Protein AF-A0A9P6PLU8-F1 (afdb_monomer)

Solvent-accessible surface area (backbone atoms only — not comparable to full-atom values): 5818 Å² total; per-residue (Å²): 139,84,78,87,79,75,75,90,60,56,87,52,69,63,66,66,53,52,52,52,51,51,52,53,52,53,34,44,77,74,61,76,38,77,78,7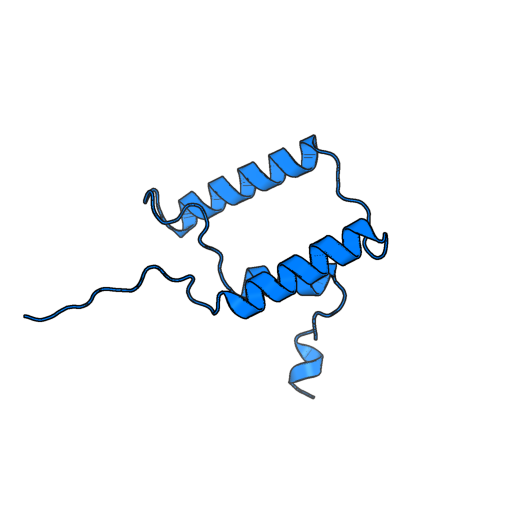9,74,55,69,68,60,49,51,53,52,52,50,53,50,52,55,52,46,41,72,76,68,44,94,48,96,84,52,88,78,68,54,62,46,65,70,52,50,49,53,53,24,51,71,70,71,65,53,74,54,83,67,72,77,79,114

Mean predicted aligned error: 9.73 Å

Foldseek 3Di:
DDDPPPPLDQPDDPVVVVVLVVLLVVCQVVVVFDHDDDPVVVVVVLVVVQVVQCVPPNPDPSSNPHDNVPVSSQVSCVRVVNNCDPVNVVD

Organism: NCBI:txid1343610

Radius of gyration: 16.34 Å; Cα contacts (8 Å, |Δi|>4): 44; chains: 1; bounding box: 35×40×47 Å

InterPro domains:
  IPR020946 Flavin monooxygenase-like [PF00743] (9-85)
  IPR036188 FAD/NAD(P)-binding domain superfamily [G3DSA:3.50.50.60] (7-87)
  IPR050346 Flavin-containing monooxygenases-like [PTHR23023] (10-87)

Secondary structure (DSSP, 8-state):
--------S-SS-HHHHHHHHHHHHHHHHTT-SPPP--HHHHHHHHHHHHHHHHHHH-S-TT-TT---HHHHHHHHHHHTT---TGGGG--

Sequence (91 aa):
MFHSFKPNNPLGALMPISEMQCRFLVSTWIGKLKPLPSAETMEIEIQRHKDQMVQHHGQAARHTIQVDYAPYCDQMAKALGCYPGRKALVE

pLDDT: mean 77.3, std 18.46, range [33.5, 97.0]

Structure (mmCIF, N/CA/C/O backbone):
data_AF-A0A9P6PLU8-F1
#
_entry.id   AF-A0A9P6PLU8-F1
#
loop_
_atom_site.group_PDB
_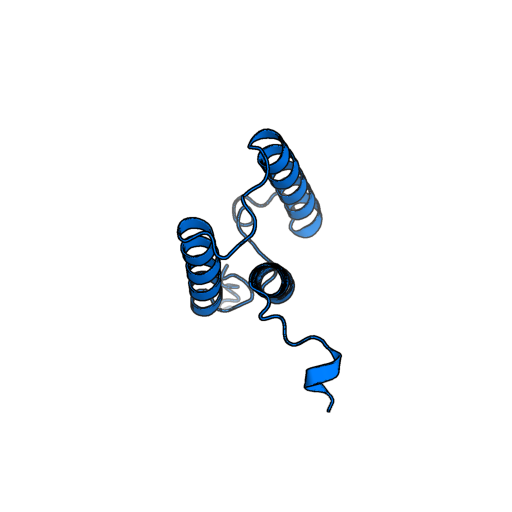atom_site.id
_atom_site.type_symbol
_atom_site.label_atom_id
_atom_site.label_alt_id
_atom_site.label_comp_id
_atom_site.label_asym_id
_atom_site.label_entity_id
_atom_site.label_seq_id
_atom_site.pdbx_PDB_ins_code
_atom_site.Cartn_x
_atom_site.Cartn_y
_atom_site.Cartn_z
_atom_site.occupancy
_atom_site.B_iso_or_equiv
_atom_site.auth_seq_id
_atom_site.auth_comp_id
_atom_site.auth_asym_id
_atom_site.auth_atom_id
_atom_site.pdbx_PDB_model_num
ATOM 1 N N . MET A 1 1 ? 18.834 1.644 -39.154 1.00 37.53 1 MET A N 1
ATOM 2 C CA . MET A 1 1 ? 19.169 1.588 -37.714 1.00 37.53 1 MET A CA 1
ATOM 3 C C . MET A 1 1 ? 17.853 1.548 -36.944 1.00 37.53 1 MET A C 1
ATOM 5 O O . MET A 1 1 ? 17.304 2.589 -36.612 1.00 37.53 1 MET A O 1
ATOM 9 N N . PHE A 1 2 ? 17.249 0.361 -36.826 1.00 33.50 2 PHE A N 1
ATOM 10 C CA . PHE A 1 2 ? 15.903 0.202 -36.270 1.00 33.50 2 PHE A CA 1
ATOM 11 C C . PHE A 1 2 ? 15.958 0.013 -34.747 1.00 33.50 2 PHE A C 1
ATOM 13 O O . PHE A 1 2 ? 16.584 -0.920 -34.265 1.00 33.50 2 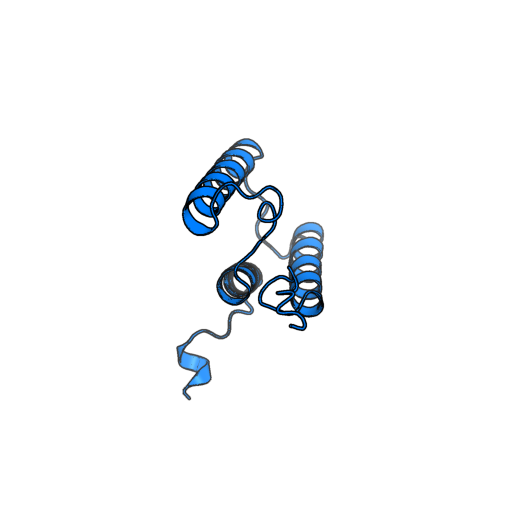PHE A O 1
ATOM 20 N N . HIS A 1 3 ? 15.284 0.932 -34.052 1.00 41.44 3 HIS A N 1
ATOM 21 C CA . HIS A 1 3 ? 14.504 0.769 -32.820 1.00 41.44 3 HIS A CA 1
ATOM 22 C C . HIS A 1 3 ? 15.081 -0.056 -31.655 1.00 41.44 3 HIS A C 1
ATOM 24 O O . HIS A 1 3 ? 14.949 -1.272 -31.615 1.00 41.44 3 HIS A O 1
ATOM 30 N N . SER A 1 4 ? 15.480 0.655 -30.594 1.00 36.94 4 SER A N 1
ATOM 31 C CA . SER A 1 4 ? 15.272 0.202 -29.209 1.00 36.94 4 SER A CA 1
ATOM 32 C C . SER A 1 4 ? 14.288 1.147 -28.522 1.00 36.94 4 SER A C 1
ATOM 34 O O . SER A 1 4 ? 14.648 1.971 -27.684 1.00 36.94 4 SER A O 1
ATOM 36 N N . PHE A 1 5 ? 13.021 1.060 -28.928 1.00 40.56 5 PHE A N 1
ATOM 37 C CA . PHE A 1 5 ? 11.914 1.658 -28.191 1.00 40.56 5 PHE A CA 1
ATOM 38 C C . PHE A 1 5 ? 11.725 0.811 -26.926 1.00 40.56 5 PHE A C 1
ATOM 40 O O . PHE A 1 5 ? 11.137 -0.264 -26.990 1.00 40.56 5 PHE A O 1
ATOM 47 N N . 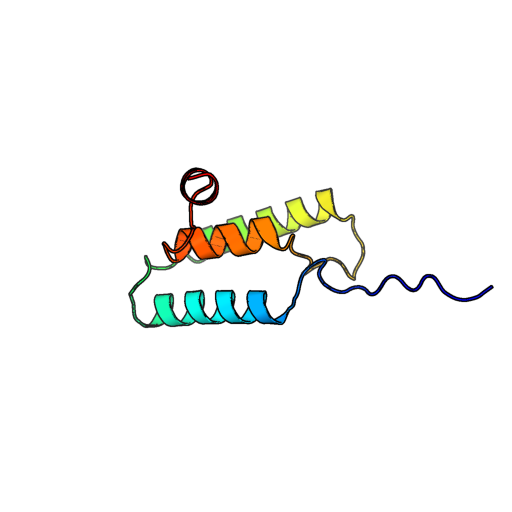LYS A 1 6 ? 12.294 1.235 -25.790 1.00 45.66 6 LYS A N 1
ATOM 48 C CA . LYS A 1 6 ? 11.986 0.632 -24.484 1.00 45.66 6 LYS A CA 1
ATOM 49 C C . LYS A 1 6 ? 10.523 0.971 -24.165 1.00 45.66 6 LYS A C 1
ATOM 51 O O . LYS A 1 6 ? 10.226 2.154 -23.990 1.00 45.66 6 LYS A O 1
ATOM 56 N N . PRO A 1 7 ? 9.596 -0.002 -24.126 1.00 40.09 7 PRO A N 1
ATOM 57 C CA . PRO A 1 7 ? 8.224 0.297 -23.766 1.00 40.09 7 PRO A CA 1
ATOM 58 C C . PRO A 1 7 ? 8.197 0.722 -22.296 1.00 40.09 7 PRO A C 1
ATOM 60 O O . PRO A 1 7 ? 8.685 0.004 -21.426 1.00 40.09 7 PRO A O 1
ATOM 63 N N . ASN A 1 8 ? 7.628 1.902 -22.039 1.00 44.12 8 ASN A N 1
ATOM 64 C CA . ASN A 1 8 ? 7.391 2.483 -20.713 1.00 44.12 8 ASN A CA 1
ATOM 65 C C . ASN A 1 8 ? 6.261 1.745 -19.970 1.00 44.12 8 ASN A C 1
ATOM 67 O O . ASN A 1 8 ? 5.345 2.370 -19.443 1.00 44.12 8 ASN A O 1
ATOM 71 N N . ASN A 1 9 ? 6.283 0.415 -19.983 1.00 44.62 9 ASN A N 1
ATOM 72 C CA . ASN A 1 9 ? 5.424 -0.389 -19.129 1.00 44.62 9 ASN A CA 1
ATOM 73 C C . ASN A 1 9 ? 6.018 -0.382 -17.709 1.00 44.62 9 ASN A C 1
ATOM 75 O O . ASN A 1 9 ? 7.243 -0.265 -17.576 1.00 44.62 9 ASN A O 1
ATOM 79 N N . PRO A 1 10 ? 5.213 -0.550 -16.643 1.00 46.09 10 PRO A N 1
ATOM 80 C CA . PRO A 1 10 ? 5.769 -1.068 -15.396 1.00 46.09 10 PRO A CA 1
ATOM 81 C C . PRO A 1 10 ? 6.636 -2.287 -15.745 1.00 46.09 10 PRO A C 1
ATOM 83 O O . PRO A 1 10 ? 6.277 -3.065 -16.631 1.00 46.09 10 PRO A O 1
ATOM 86 N N . LEU A 1 11 ? 7.798 -2.452 -15.114 1.00 51.91 11 LEU A N 1
ATOM 87 C CA . LEU A 1 11 ? 8.645 -3.641 -15.288 1.00 51.91 11 LEU A CA 1
ATOM 88 C C . LEU A 1 11 ? 7.977 -4.866 -14.609 1.00 51.91 11 LEU A C 1
ATOM 90 O O . LEU A 1 11 ? 8.556 -5.511 -13.743 1.00 51.91 11 LEU A O 1
ATOM 94 N N . GLY A 1 12 ? 6.716 -5.137 -14.963 1.00 60.16 12 GLY A N 1
ATOM 95 C CA . GLY A 1 12 ? 5.786 -6.098 -14.380 1.00 60.16 12 GLY A CA 1
ATOM 96 C C . GLY A 1 12 ? 4.409 -6.017 -15.058 1.00 60.16 12 GLY A C 1
ATOM 97 O O . GLY A 1 12 ? 4.076 -5.031 -15.714 1.00 60.16 12 GLY A O 1
ATOM 98 N N . ALA A 1 13 ? 3.600 -7.069 -14.945 1.00 72.81 13 ALA A N 1
ATOM 99 C CA . ALA A 1 13 ? 2.296 -7.124 -15.603 1.00 72.81 13 ALA A CA 1
ATOM 100 C C . ALA A 1 13 ? 1.262 -6.234 -14.879 1.00 72.81 13 ALA A C 1
ATOM 102 O O . ALA A 1 13 ? 1.085 -6.335 -13.668 1.00 72.81 13 ALA A O 1
ATOM 103 N N . LEU A 1 14 ? 0.543 -5.387 -15.627 1.00 80.69 14 LEU A N 1
ATOM 104 C CA . LEU A 1 14 ? -0.523 -4.523 -15.095 1.00 80.69 14 LEU A CA 1
ATOM 105 C C . LEU A 1 14 ? -1.666 -5.334 -14.464 1.00 80.69 14 LEU A C 1
ATOM 107 O O . LEU A 1 14 ? -2.166 -4.982 -13.403 1.00 80.69 14 LEU A O 1
ATOM 111 N N . MET A 1 15 ? -2.043 -6.445 -15.100 1.00 86.38 15 MET A N 1
ATOM 112 C CA . MET A 1 15 ? -3.162 -7.293 -14.677 1.00 86.38 15 MET A CA 1
ATOM 113 C C . MET A 1 15 ? -3.061 -7.778 -13.216 1.00 86.38 15 MET A C 1
ATOM 115 O O . MET A 1 15 ? -4.004 -7.537 -12.463 1.00 86.38 15 MET A O 1
ATOM 119 N N . PRO A 1 16 ? -1.955 -8.407 -12.766 1.00 87.75 16 PRO A N 1
ATOM 120 C CA . PRO A 1 16 ? -1.817 -8.817 -11.366 1.00 87.75 16 PRO A CA 1
ATOM 121 C C . PRO A 1 16 ? -1.739 -7.636 -10.392 1.00 87.75 16 PRO A C 1
ATOM 123 O O . PRO A 1 16 ? -2.227 -7.742 -9.270 1.00 87.75 16 PRO A O 1
ATOM 126 N N . ILE A 1 17 ? -1.198 -6.485 -10.808 1.00 88.12 17 ILE A N 1
ATOM 127 C CA . ILE A 1 17 ? -1.243 -5.277 -9.973 1.00 88.12 17 ILE A CA 1
ATOM 128 C C . ILE A 1 17 ? -2.697 -4.856 -9.733 1.00 88.12 17 ILE A C 1
ATOM 130 O O . ILE A 1 17 ? -3.094 -4.643 -8.587 1.00 88.12 17 ILE A O 1
ATOM 134 N N . SER A 1 18 ? -3.495 -4.757 -10.798 1.00 90.06 18 SER A N 1
ATOM 135 C CA . SER A 1 18 ? -4.897 -4.354 -10.696 1.00 90.06 18 SER A CA 1
ATOM 136 C C . SER A 1 18 ? -5.717 -5.336 -9.857 1.00 90.06 18 SER A C 1
ATOM 138 O O . SER A 1 18 ? -6.523 -4.908 -9.036 1.00 90.06 18 SER A O 1
ATOM 140 N N . GLU A 1 19 ? -5.481 -6.643 -9.990 1.00 93.06 19 GLU A N 1
ATOM 141 C CA . GLU A 1 19 ? -6.136 -7.663 -9.159 1.00 93.06 19 GLU A CA 1
ATOM 142 C C . GLU A 1 19 ? -5.818 -7.486 -7.666 1.00 93.06 19 GLU A C 1
ATOM 144 O O . GLU A 1 19 ? -6.734 -7.450 -6.836 1.00 93.06 19 GLU A O 1
ATOM 149 N N . MET A 1 20 ? -4.544 -7.281 -7.322 1.00 92.69 20 MET A N 1
ATOM 150 C CA . MET A 1 20 ? -4.117 -7.026 -5.943 1.00 92.69 20 MET A CA 1
ATOM 151 C C . MET A 1 20 ? -4.728 -5.738 -5.371 1.00 92.69 20 MET A C 1
ATOM 153 O O . MET A 1 20 ? -5.205 -5.732 -4.232 1.00 92.69 20 MET A O 1
ATOM 157 N N . GLN A 1 21 ? -4.786 -4.669 -6.170 1.00 92.94 21 GLN A N 1
ATOM 158 C CA . GLN A 1 21 ? -5.421 -3.404 -5.788 1.00 92.94 21 GLN A CA 1
ATOM 159 C C . GLN A 1 21 ? -6.924 -3.581 -5.530 1.00 92.94 21 GLN A C 1
ATOM 161 O O . GLN A 1 21 ? -7.432 -3.114 -4.508 1.00 92.94 21 GLN A O 1
ATOM 166 N N . CYS A 1 22 ? -7.633 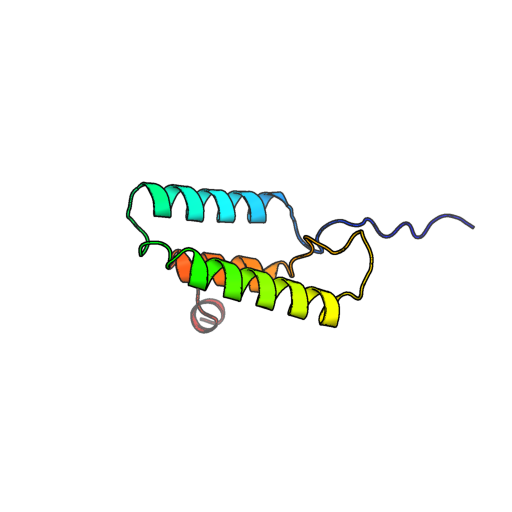-4.303 -6.405 1.00 95.00 22 CYS A N 1
ATOM 167 C CA . CYS A 1 22 ? -9.052 -4.609 -6.226 1.00 95.00 22 CYS A CA 1
ATOM 168 C C . CYS A 1 22 ? -9.302 -5.398 -4.937 1.00 95.00 22 CYS A C 1
ATOM 170 O O . CYS A 1 22 ? -10.219 -5.070 -4.181 1.00 95.00 22 CYS A O 1
ATOM 172 N N . ARG A 1 23 ? -8.471 -6.404 -4.640 1.00 94.81 23 ARG A N 1
ATOM 173 C CA . ARG A 1 23 ? -8.584 -7.181 -3.396 1.00 94.81 23 ARG A CA 1
ATOM 174 C C . ARG A 1 23 ? -8.383 -6.324 -2.159 1.00 94.81 23 ARG A C 1
ATOM 176 O O . ARG A 1 23 ? -9.155 -6.461 -1.209 1.00 94.81 23 ARG A O 1
ATOM 183 N N . PHE A 1 24 ? -7.379 -5.451 -2.165 1.00 94.69 24 PHE A N 1
ATOM 184 C CA . PHE A 1 24 ? -7.120 -4.530 -1.061 1.00 94.69 24 PHE A CA 1
ATOM 185 C C . PHE A 1 24 ? -8.300 -3.574 -0.837 1.00 94.69 24 PHE A C 1
ATOM 187 O O . PHE A 1 24 ? -8.800 -3.464 0.286 1.00 94.69 24 PHE A O 1
ATOM 19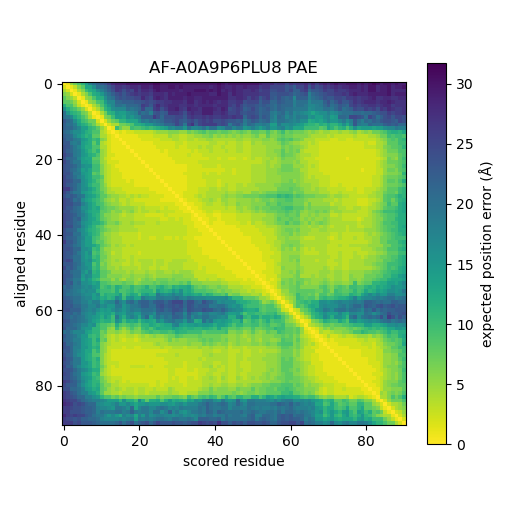4 N N . LEU A 1 25 ? -8.800 -2.949 -1.907 1.00 94.69 25 LEU A N 1
ATOM 195 C CA . LEU A 1 25 ? -9.906 -1.993 -1.848 1.00 94.69 25 LEU A CA 1
ATOM 196 C C . LEU A 1 25 ? -11.187 -2.633 -1.306 1.00 94.69 25 LEU A C 1
ATOM 198 O O . LEU A 1 25 ? -11.751 -2.157 -0.322 1.00 94.69 25 LEU A O 1
ATOM 202 N N . VAL A 1 26 ? -11.613 -3.750 -1.903 1.00 96.06 26 VAL A N 1
ATOM 203 C CA . VAL A 1 26 ? -12.837 -4.448 -1.489 1.00 96.06 26 VAL A CA 1
ATOM 204 C C . VAL A 1 26 ? -12.720 -4.933 -0.047 1.00 96.06 26 VAL A C 1
ATOM 206 O O . VAL A 1 26 ? -13.653 -4.744 0.727 1.00 96.06 26 VAL A O 1
ATOM 209 N N . SER A 1 27 ? -11.573 -5.500 0.345 1.00 94.94 27 SER A N 1
ATOM 210 C CA . SER A 1 27 ? -11.353 -5.985 1.718 1.00 94.94 27 SER A CA 1
ATOM 211 C C . SER A 1 27 ? -11.375 -4.856 2.752 1.00 94.94 27 SER A C 1
ATOM 213 O O . SER A 1 27 ? -11.809 -5.074 3.883 1.00 94.94 27 SER A O 1
ATOM 215 N N . THR A 1 28 ? -10.954 -3.652 2.362 1.00 94.00 28 THR A N 1
ATOM 216 C CA . THR A 1 28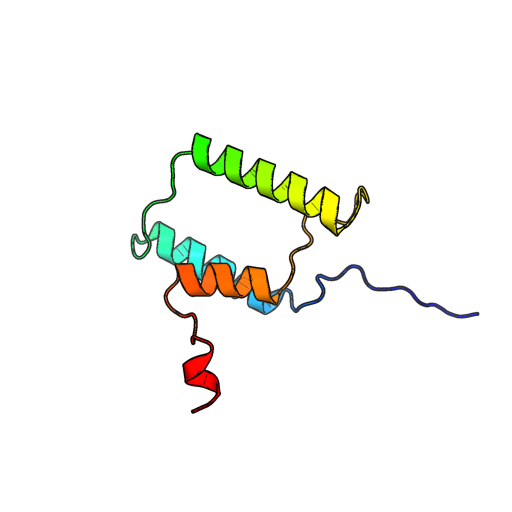 ? -11.064 -2.443 3.189 1.00 94.00 28 THR A CA 1
ATOM 217 C C . THR A 1 28 ? -12.522 -2.022 3.348 1.00 94.00 28 THR A C 1
ATOM 219 O O . THR A 1 28 ? -12.981 -1.811 4.467 1.00 94.00 28 THR A O 1
ATOM 222 N N . TRP A 1 29 ? -13.279 -1.956 2.250 1.00 93.44 29 TRP A N 1
ATOM 223 C CA . TRP A 1 29 ? -14.684 -1.533 2.267 1.00 93.44 29 TRP A CA 1
ATOM 224 C C . TRP A 1 29 ? -15.588 -2.446 3.088 1.00 93.44 29 TRP A C 1
ATOM 226 O O . TRP A 1 29 ? -16.474 -1.964 3.785 1.00 93.44 29 TRP A O 1
ATOM 236 N N . ILE A 1 30 ? -15.352 -3.757 3.038 1.00 95.75 30 ILE A N 1
ATOM 237 C CA . ILE A 1 30 ? -16.139 -4.731 3.806 1.00 95.75 30 ILE A CA 1
ATOM 238 C C . ILE A 1 30 ? -15.619 -4.936 5.239 1.00 95.75 30 ILE A C 1
ATOM 240 O O . ILE A 1 30 ? -16.083 -5.843 5.925 1.00 95.75 30 ILE A O 1
ATOM 244 N N . GLY A 1 31 ? -14.634 -4.146 5.687 1.00 93.06 31 GLY A N 1
ATOM 245 C CA . GLY A 1 31 ? -14.118 -4.180 7.060 1.00 93.06 31 GLY A CA 1
ATOM 246 C C . GLY A 1 31 ? -13.273 -5.409 7.415 1.00 93.06 31 GLY A C 1
ATOM 247 O O . GLY A 1 31 ? -13.104 -5.712 8.593 1.00 93.06 31 GLY A O 1
ATOM 248 N N . LYS A 1 32 ? -12.739 -6.137 6.422 1.00 93.38 32 LYS A N 1
ATOM 249 C CA . LYS A 1 32 ? -11.823 -7.272 6.659 1.00 93.38 32 LYS A CA 1
ATOM 250 C C . LYS A 1 32 ? -10.399 -6.829 6.985 1.00 93.38 32 LYS A C 1
ATOM 252 O O . LYS A 1 32 ? -9.658 -7.588 7.604 1.00 93.38 32 LYS A O 1
ATOM 257 N N . LEU A 1 33 ? -10.005 -5.639 6.539 1.00 93.06 33 LEU A N 1
ATOM 258 C CA . LEU A 1 33 ? -8.708 -5.046 6.852 1.00 93.06 33 LEU A CA 1
ATOM 259 C C . LEU A 1 33 ? -8.831 -4.036 7.987 1.00 93.06 33 LEU A C 1
ATOM 261 O O . LEU A 1 33 ? -9.916 -3.541 8.294 1.00 93.06 33 LEU A O 1
ATOM 265 N N . LYS A 1 34 ? -7.686 -3.712 8.595 1.00 88.44 34 LYS A N 1
ATOM 266 C CA . LYS A 1 34 ? -7.611 -2.592 9.534 1.00 88.44 34 LYS A CA 1
ATOM 267 C C . LYS A 1 34 ? -8.087 -1.311 8.832 1.00 88.44 34 LYS A C 1
ATOM 269 O O . LYS A 1 34 ? -7.779 -1.143 7.648 1.00 88.44 34 LYS A O 1
ATOM 274 N N . PRO A 1 35 ? -8.797 -0.416 9.541 1.00 89.50 35 PRO A N 1
ATOM 275 C CA . PRO A 1 35 ? -9.170 0.878 8.993 1.00 89.50 35 PRO A CA 1
ATOM 276 C C . PRO A 1 35 ? -7.951 1.611 8.439 1.00 89.50 35 PRO A C 1
ATOM 278 O O . PRO A 1 35 ? -6.843 1.484 8.971 1.00 89.50 35 PRO A O 1
ATOM 281 N N . LEU A 1 36 ? -8.173 2.384 7.378 1.00 91.75 36 LEU A N 1
ATOM 282 C CA . LEU A 1 36 ? -7.144 3.272 6.857 1.00 91.75 36 LEU A CA 1
ATOM 283 C C . LEU A 1 36 ? -6.708 4.261 7.953 1.00 91.75 36 LEU A C 1
ATOM 285 O O . LEU A 1 36 ? -7.523 4.628 8.808 1.00 91.75 36 LEU A O 1
ATOM 289 N N . PRO A 1 37 ? -5.431 4.678 7.953 1.00 93.19 37 PRO A N 1
ATOM 290 C CA . PRO A 1 37 ? -4.958 5.694 8.882 1.00 93.19 37 PRO A CA 1
ATOM 291 C C . PRO A 1 37 ? -5.631 7.046 8.594 1.00 93.19 37 PRO A C 1
ATOM 293 O O . PRO A 1 37 ? -6.395 7.195 7.639 1.00 93.19 37 PRO A O 1
ATOM 296 N N . SER A 1 38 ? -5.363 8.050 9.432 1.00 96.69 38 SER A N 1
ATOM 297 C CA . SER A 1 38 ? -5.902 9.392 9.205 1.00 96.69 38 SER A CA 1
ATOM 298 C C . SER A 1 38 ? -5.436 9.958 7.858 1.00 96.69 38 SER A C 1
ATOM 300 O O . SER A 1 38 ? -4.363 9.611 7.356 1.00 96.69 38 SER A O 1
ATOM 302 N N . ALA A 1 39 ? -6.227 10.873 7.295 1.00 95.50 39 ALA A N 1
ATOM 303 C CA . ALA A 1 39 ? -5.885 11.544 6.042 1.00 95.50 39 ALA A CA 1
ATOM 304 C C . ALA A 1 39 ? -4.511 12.236 6.112 1.00 95.50 39 ALA A C 1
ATOM 306 O O . ALA A 1 39 ? -3.734 12.146 5.171 1.00 95.50 39 ALA A O 1
ATOM 307 N N . GLU A 1 40 ? -4.177 12.847 7.252 1.00 97.00 40 GLU A N 1
ATOM 308 C CA . GLU A 1 40 ? -2.871 13.475 7.484 1.00 97.00 40 GLU A CA 1
ATOM 309 C C . GLU A 1 40 ? -1.719 12.466 7.382 1.00 97.00 40 GLU A C 1
ATOM 311 O O . GLU A 1 40 ? -0.739 12.706 6.682 1.00 97.00 40 GLU A O 1
ATOM 316 N N . THR A 1 41 ? -1.850 11.301 8.025 1.00 95.44 41 THR A N 1
ATOM 317 C CA . THR A 1 41 ? -0.831 10.246 7.935 1.00 95.44 41 THR A CA 1
ATOM 318 C C . THR A 1 41 ? -0.702 9.709 6.510 1.00 95.44 41 THR A C 1
ATOM 320 O O . THR A 1 41 ? 0.411 9.455 6.053 1.00 95.44 41 THR A O 1
ATOM 323 N N . MET A 1 42 ? -1.820 9.559 5.792 1.00 94.44 42 MET A N 1
ATOM 324 C CA . MET A 1 42 ? -1.792 9.153 4.386 1.00 94.44 42 MET A CA 1
ATOM 325 C C . MET A 1 42 ? -1.066 10.175 3.510 1.00 94.44 42 MET A C 1
ATOM 327 O O . MET A 1 42 ? -0.246 9.778 2.690 1.00 94.44 42 MET A O 1
ATOM 331 N N . GLU A 1 43 ? -1.328 11.469 3.691 1.00 95.69 43 GLU A N 1
ATOM 332 C CA . GLU A 1 43 ? -0.697 12.536 2.906 1.00 95.69 43 GLU A CA 1
ATOM 333 C C . GLU A 1 43 ? 0.825 12.566 3.121 1.00 95.69 43 GLU A C 1
ATOM 335 O O . GLU A 1 43 ? 1.590 12.668 2.160 1.00 95.69 43 GLU A O 1
ATOM 340 N N . ILE A 1 44 ? 1.272 12.388 4.371 1.00 95.50 44 ILE A N 1
ATOM 341 C CA . ILE A 1 44 ? 2.697 12.291 4.723 1.00 95.50 44 ILE A CA 1
ATOM 342 C C . ILE A 1 44 ? 3.359 11.109 4.003 1.00 95.50 44 ILE A C 1
ATOM 344 O O . ILE A 1 44 ? 4.418 11.269 3.395 1.00 95.50 44 ILE A O 1
ATOM 348 N N . GLU A 1 45 ? 2.743 9.926 4.039 1.00 91.88 45 GLU A N 1
ATOM 349 C CA . GLU A 1 45 ? 3.279 8.738 3.362 1.00 91.88 45 GLU A CA 1
ATOM 350 C C . GLU A 1 45 ? 3.255 8.883 1.832 1.00 91.88 45 GLU A C 1
ATOM 352 O O . GLU A 1 45 ? 4.216 8.499 1.164 1.00 91.88 45 GLU A O 1
ATOM 357 N N . ILE A 1 46 ? 2.219 9.507 1.261 1.00 90.12 46 ILE A N 1
ATOM 358 C CA . ILE A 1 46 ? 2.155 9.820 -0.174 1.00 90.12 46 ILE A CA 1
ATOM 359 C C . ILE A 1 46 ? 3.315 10.733 -0.573 1.00 90.12 46 ILE A C 1
ATOM 361 O O . ILE A 1 46 ? 3.978 10.473 -1.580 1.00 90.12 46 ILE A O 1
ATOM 365 N N . GLN A 1 47 ? 3.578 11.793 0.196 1.00 90.56 47 GLN A N 1
ATOM 366 C CA . GLN A 1 47 ? 4.675 12.711 -0.100 1.00 90.56 47 GLN A CA 1
ATOM 367 C C . GLN A 1 47 ? 6.030 12.012 0.016 1.00 90.56 47 GLN A C 1
ATOM 369 O O . GLN A 1 47 ? 6.849 12.098 -0.897 1.00 90.56 47 GLN A O 1
ATOM 374 N N . ARG A 1 48 ? 6.226 11.226 1.078 1.00 89.44 48 ARG A N 1
ATOM 375 C CA . ARG A 1 48 ? 7.426 10.404 1.261 1.00 89.44 48 ARG A CA 1
ATOM 376 C C . ARG A 1 48 ? 7.652 9.454 0.083 1.00 89.44 48 ARG A C 1
ATOM 378 O O . ARG A 1 48 ? 8.783 9.320 -0.382 1.00 89.44 48 ARG A O 1
ATOM 385 N N . HIS A 1 49 ? 6.598 8.804 -0.410 1.00 85.44 49 HIS A N 1
ATOM 386 C CA . HIS A 1 49 ? 6.690 7.904 -1.556 1.00 85.44 49 HIS A CA 1
ATOM 387 C C . HIS A 1 49 ? 7.079 8.655 -2.835 1.00 85.44 49 HIS A C 1
ATOM 389 O O . HIS A 1 49 ? 7.972 8.214 -3.556 1.00 85.44 49 HIS A O 1
ATOM 395 N N . LYS A 1 50 ? 6.479 9.827 -3.086 1.00 83.50 50 LYS A N 1
ATOM 396 C CA . LYS A 1 50 ? 6.846 10.691 -4.221 1.00 83.50 50 LYS A CA 1
ATOM 397 C C . LYS A 1 50 ? 8.319 11.099 -4.167 1.00 83.50 50 LYS A C 1
ATOM 399 O O . LYS A 1 50 ? 9.008 11.009 -5.182 1.00 83.50 50 LYS A O 1
ATOM 404 N N . ASP A 1 51 ? 8.814 11.489 -2.994 1.00 84.94 51 ASP A N 1
ATOM 405 C CA . ASP A 1 51 ? 10.209 11.900 -2.812 1.00 84.94 51 ASP A CA 1
ATOM 406 C C . ASP A 1 51 ? 11.176 10.735 -3.086 1.00 84.94 51 ASP A C 1
ATOM 408 O O . ASP A 1 51 ? 12.178 10.904 -3.785 1.00 84.94 51 ASP A O 1
ATOM 412 N N . GLN A 1 52 ? 10.847 9.527 -2.612 1.00 82.12 52 GLN A N 1
ATOM 413 C CA . GLN A 1 52 ? 11.612 8.308 -2.901 1.00 82.12 52 GLN A CA 1
ATOM 414 C C . GLN A 1 52 ? 11.609 7.967 -4.395 1.00 82.12 52 GLN A C 1
ATOM 416 O O . GLN A 1 52 ? 12.654 7.642 -4.958 1.00 82.12 52 GLN A O 1
ATOM 421 N N . MET A 1 53 ? 10.461 8.084 -5.063 1.00 75.19 53 MET A N 1
ATOM 422 C CA . MET A 1 53 ? 10.361 7.850 -6.503 1.00 75.19 53 MET A CA 1
ATOM 423 C C . MET A 1 53 ? 11.245 8.811 -7.304 1.00 75.19 53 MET A C 1
ATOM 425 O O . MET A 1 53 ? 11.929 8.377 -8.232 1.00 75.19 53 MET A O 1
ATOM 429 N N . VAL A 1 54 ? 11.286 10.096 -6.931 1.00 77.94 54 VAL A N 1
ATOM 430 C CA . VAL A 1 54 ? 12.162 11.089 -7.577 1.00 77.94 54 VAL A CA 1
ATOM 431 C C . VAL A 1 54 ? 13.637 10.721 -7.406 1.00 77.94 54 VAL A C 1
ATOM 433 O O . VAL A 1 54 ? 14.406 10.844 -8.362 1.00 77.94 54 VAL A O 1
ATOM 436 N N . GLN A 1 55 ? 14.033 10.233 -6.226 1.00 76.69 55 GLN A N 1
ATOM 437 C CA . GLN A 1 55 ? 15.405 9.781 -5.971 1.00 76.69 55 GLN A CA 1
ATOM 438 C C . GLN A 1 55 ? 15.781 8.541 -6.796 1.00 76.69 55 GLN A C 1
ATOM 440 O O . GLN A 1 55 ? 16.888 8.479 -7.326 1.00 76.69 55 GLN A O 1
ATOM 445 N N . HIS A 1 56 ? 14.873 7.569 -6.931 1.00 69.31 56 HIS A N 1
ATOM 446 C CA . HIS A 1 56 ? 15.148 6.303 -7.617 1.00 69.31 56 HIS A CA 1
ATOM 447 C C . HIS A 1 56 ? 15.044 6.378 -9.147 1.00 69.31 56 HIS A C 1
ATOM 449 O O . HIS A 1 56 ? 15.816 5.716 -9.841 1.00 69.31 56 HIS A O 1
ATOM 455 N N . HIS A 1 57 ? 14.119 7.176 -9.689 1.00 62.75 57 HIS A N 1
ATOM 456 C CA . HIS A 1 57 ? 13.796 7.180 -11.123 1.00 62.75 57 HIS A CA 1
ATOM 457 C C . HIS A 1 57 ? 14.122 8.496 -11.846 1.00 62.75 57 HIS A C 1
ATOM 459 O O . HIS A 1 57 ? 13.944 8.581 -13.067 1.00 62.75 57 HIS A O 1
ATOM 465 N N . GLY A 1 58 ? 14.617 9.510 -11.127 1.00 63.22 58 GLY A N 1
ATOM 466 C CA . GLY A 1 58 ? 14.894 10.843 -11.662 1.00 63.22 58 GLY A CA 1
ATOM 467 C C . GLY A 1 58 ? 13.626 11.633 -12.020 1.00 63.22 58 GLY A C 1
ATOM 468 O O . GLY A 1 58 ? 12.525 11.091 -12.109 1.00 63.22 58 GLY A O 1
ATOM 469 N N . GLN A 1 59 ? 13.767 12.941 -12.256 1.00 59.81 59 GLN A N 1
ATOM 470 C CA . GLN A 1 59 ? 12.655 13.842 -12.612 1.00 59.81 59 GLN A CA 1
ATOM 471 C C . GLN A 1 59 ? 12.208 13.696 -14.080 1.00 59.81 59 GLN A C 1
ATOM 473 O O . GLN A 1 59 ? 12.168 14.666 -14.835 1.00 59.81 59 GLN A O 1
ATOM 478 N N . ALA A 1 60 ? 11.881 12.488 -14.533 1.00 57.53 60 ALA A N 1
ATOM 479 C CA . ALA A 1 60 ? 11.234 12.323 -15.829 1.00 57.53 60 ALA A CA 1
ATOM 480 C C . ALA A 1 60 ? 9.710 12.354 -15.651 1.00 57.53 60 ALA A C 1
ATOM 482 O O . ALA A 1 60 ? 9.150 11.569 -14.889 1.00 57.53 60 ALA A O 1
ATOM 483 N N . ALA A 1 61 ? 9.017 13.198 -16.425 1.00 54.59 61 ALA A N 1
ATOM 484 C CA . ALA A 1 61 ? 7.553 13.361 -16.412 1.00 54.59 61 ALA A CA 1
ATOM 485 C C . ALA A 1 61 ? 6.741 12.068 -16.675 1.00 54.59 61 ALA A C 1
ATOM 487 O O . ALA A 1 61 ? 5.517 12.078 -16.611 1.00 54.59 61 ALA A O 1
ATOM 488 N N . ARG A 1 62 ? 7.414 10.959 -17.005 1.00 53.88 62 ARG A N 1
ATOM 489 C CA . ARG A 1 62 ? 6.825 9.653 -17.327 1.00 53.88 62 ARG A CA 1
ATOM 490 C C . ARG A 1 62 ? 6.961 8.632 -16.187 1.00 53.88 62 ARG A C 1
ATOM 492 O O . ARG A 1 62 ? 6.488 7.513 -16.341 1.00 53.88 62 ARG A O 1
ATOM 499 N N . HIS A 1 63 ? 7.605 8.992 -15.071 1.00 57.53 63 HIS A N 1
ATOM 500 C CA . HIS A 1 63 ? 7.922 8.077 -13.962 1.00 57.53 63 HIS A CA 1
ATOM 501 C C . HIS A 1 63 ? 7.068 8.313 -12.704 1.00 57.53 63 HIS A C 1
ATOM 503 O O . HIS A 1 63 ? 7.314 7.697 -11.679 1.00 57.53 63 HIS A O 1
ATOM 509 N N . THR A 1 64 ? 6.032 9.154 -12.761 1.00 56.06 64 THR A N 1
ATOM 510 C CA . THR A 1 64 ? 5.235 9.573 -11.588 1.00 56.06 64 THR A CA 1
ATOM 511 C C . THR A 1 64 ? 4.363 8.473 -10.967 1.00 56.06 64 THR A C 1
ATOM 513 O O . THR A 1 64 ? 3.867 8.656 -9.863 1.00 56.06 64 THR A O 1
ATOM 516 N N . ILE A 1 65 ? 4.154 7.351 -11.667 1.00 66.69 65 ILE A N 1
ATOM 517 C CA . ILE A 1 65 ? 3.334 6.201 -11.221 1.00 66.69 65 ILE A CA 1
ATOM 518 C C . ILE A 1 65 ? 4.138 4.886 -11.319 1.00 66.69 65 ILE A C 1
ATOM 520 O O . ILE A 1 65 ? 3.607 3.795 -11.131 1.00 66.69 65 ILE A O 1
ATOM 524 N N . GLN A 1 66 ? 5.434 4.953 -11.649 1.00 65.88 66 GLN A N 1
ATOM 525 C CA . GLN A 1 66 ? 6.247 3.742 -11.732 1.00 65.88 66 GLN A CA 1
ATOM 526 C C . GLN A 1 66 ? 6.397 3.110 -10.351 1.00 65.88 66 GLN A C 1
ATOM 528 O O . GLN A 1 66 ? 6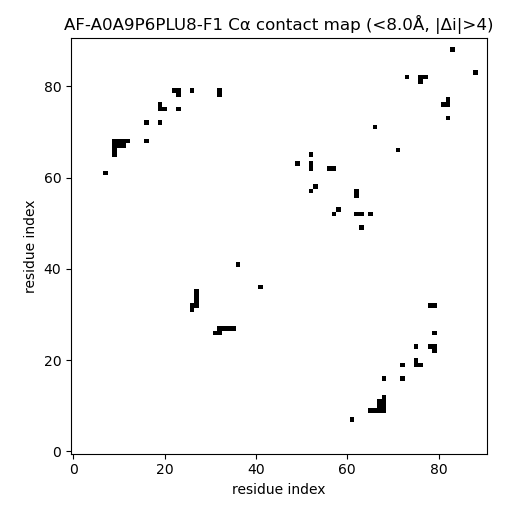.868 3.737 -9.411 1.00 65.88 66 GLN A O 1
ATOM 533 N N . VAL A 1 67 ? 5.996 1.847 -10.259 1.00 69.62 67 VAL A N 1
ATOM 534 C CA . VAL A 1 67 ? 6.150 1.029 -9.062 1.00 69.62 67 VAL A CA 1
ATOM 535 C C . VAL A 1 67 ? 7.025 -0.168 -9.386 1.00 69.62 67 VAL A C 1
ATOM 537 O O . VAL A 1 67 ? 6.856 -0.817 -10.424 1.00 69.62 67 VAL A O 1
ATOM 540 N N . ASP A 1 68 ? 7.936 -0.491 -8.475 1.00 75.94 68 ASP A N 1
ATOM 541 C CA . ASP A 1 68 ? 8.647 -1.760 -8.523 1.00 75.94 68 ASP A CA 1
ATOM 542 C C . ASP A 1 68 ? 7.658 -2.889 -8.218 1.00 75.94 68 ASP A C 1
ATOM 544 O O . ASP A 1 68 ? 7.094 -2.972 -7.123 1.00 75.94 68 ASP A O 1
ATOM 548 N N . TYR A 1 69 ? 7.442 -3.767 -9.200 1.00 78.06 69 TYR A N 1
ATOM 549 C CA . TYR A 1 69 ? 6.386 -4.782 -9.172 1.00 78.06 69 TYR A CA 1
ATOM 550 C C . TYR A 1 69 ? 6.400 -5.641 -7.899 1.00 78.06 69 TYR A C 1
ATOM 552 O O . TYR A 1 69 ? 5.385 -5.741 -7.209 1.00 78.06 69 TYR A O 1
ATOM 560 N N . ALA A 1 70 ? 7.546 -6.247 -7.570 1.00 81.94 70 ALA A N 1
ATOM 561 C CA . ALA A 1 70 ? 7.653 -7.166 -6.439 1.00 81.94 70 ALA A CA 1
ATOM 56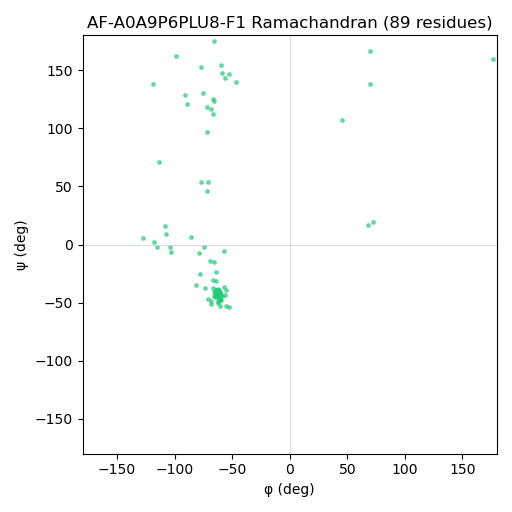2 C C . ALA A 1 70 ? 7.490 -6.458 -5.076 1.00 81.94 70 ALA A C 1
ATOM 564 O O . ALA A 1 70 ? 6.613 -6.868 -4.318 1.00 81.94 70 ALA A O 1
ATOM 565 N N . PRO A 1 71 ? 8.217 -5.362 -4.761 1.00 84.88 71 PRO A N 1
ATOM 566 C CA . PRO A 1 71 ? 7.997 -4.607 -3.525 1.00 84.88 71 PRO A CA 1
ATOM 567 C C . PRO A 1 71 ? 6.563 -4.095 -3.354 1.00 84.88 71 PRO A C 1
ATOM 569 O O . PRO A 1 71 ? 6.053 -4.062 -2.233 1.00 84.88 71 PRO A O 1
ATOM 572 N N . TYR A 1 72 ? 5.907 -3.689 -4.443 1.00 86.31 72 TYR A N 1
ATOM 573 C CA . TYR A 1 72 ? 4.531 -3.201 -4.407 1.00 86.31 72 TYR A CA 1
ATOM 574 C C . TYR A 1 72 ? 3.527 -4.327 -4.125 1.00 86.31 72 TYR A C 1
ATOM 576 O O . TYR A 1 72 ? 2.686 -4.210 -3.229 1.00 86.31 72 TYR A O 1
ATOM 584 N N . CYS A 1 73 ? 3.654 -5.456 -4.827 1.00 87.44 73 CYS A N 1
ATOM 585 C CA . CYS A 1 73 ? 2.806 -6.625 -4.597 1.00 87.44 73 CYS A CA 1
ATOM 586 C C . CYS A 1 73 ? 3.022 -7.220 -3.198 1.00 87.44 73 CYS A C 1
ATOM 588 O O . CYS A 1 73 ? 2.049 -7.576 -2.539 1.00 87.44 73 CYS A O 1
ATOM 590 N N . ASP A 1 74 ? 4.262 -7.257 -2.703 1.00 89.50 74 ASP A N 1
ATOM 591 C CA . ASP A 1 74 ? 4.595 -7.733 -1.356 1.00 89.50 74 ASP A CA 1
ATOM 592 C C . ASP A 1 74 ? 3.933 -6.885 -0.264 1.00 89.50 74 ASP A C 1
ATOM 594 O O . ASP A 1 74 ? 3.452 -7.425 0.734 1.00 89.50 74 ASP A O 1
ATOM 598 N N . GLN A 1 75 ? 3.892 -5.561 -0.435 1.00 89.38 75 GLN A N 1
ATOM 599 C CA . GLN A 1 75 ? 3.216 -4.660 0.504 1.00 89.38 75 GLN A CA 1
ATOM 600 C C . GLN A 1 75 ? 1.716 -4.953 0.576 1.00 89.38 75 GLN A C 1
ATOM 602 O O . GLN A 1 75 ? 1.181 -5.144 1.671 1.00 89.38 75 GLN A O 1
ATOM 607 N N . MET A 1 76 ? 1.048 -5.067 -0.576 1.00 90.25 76 MET A N 1
ATOM 608 C CA . MET A 1 76 ? -0.373 -5.422 -0.612 1.00 90.25 76 MET A CA 1
ATOM 609 C C . MET A 1 76 ? -0.625 -6.837 -0.088 1.00 90.25 76 MET A C 1
ATOM 611 O O . MET A 1 76 ? -1.576 -7.044 0.661 1.00 90.25 76 MET A O 1
ATOM 615 N N . ALA A 1 77 ? 0.234 -7.806 -0.408 1.00 91.12 77 ALA A N 1
ATOM 616 C CA . ALA A 1 77 ? 0.103 -9.178 0.072 1.00 91.12 77 ALA A CA 1
ATOM 617 C C . ALA A 1 77 ? 0.237 -9.266 1.598 1.00 91.12 77 ALA A C 1
ATOM 619 O O . ALA A 1 77 ? -0.511 -10.001 2.240 1.00 91.12 77 ALA A O 1
ATOM 620 N N . LYS A 1 78 ? 1.145 -8.486 2.198 1.00 91.38 78 LYS A N 1
ATOM 621 C CA . LYS A 1 78 ? 1.267 -8.374 3.660 1.00 91.38 78 LYS A CA 1
ATOM 622 C C . LYS A 1 78 ? 0.030 -7.732 4.274 1.00 91.38 78 LYS A C 1
ATOM 624 O O . LYS A 1 78 ? -0.471 -8.245 5.269 1.00 91.38 78 LYS A O 1
ATOM 629 N N . ALA A 1 79 ? -0.485 -6.660 3.670 1.00 90.19 79 ALA A N 1
ATOM 630 C CA . ALA A 1 79 ? -1.713 -6.017 4.132 1.00 90.19 79 ALA A CA 1
ATOM 631 C C . ALA A 1 79 ? -2.921 -6.968 4.065 1.00 90.19 79 ALA A C 1
ATOM 633 O O . ALA A 1 79 ? -3.729 -7.001 4.987 1.00 90.19 79 ALA A O 1
ATOM 634 N N . LEU A 1 80 ? -3.004 -7.784 3.012 1.00 91.25 80 LEU A N 1
ATOM 635 C CA . LEU A 1 80 ? -4.039 -8.799 2.807 1.00 91.25 80 LEU A CA 1
ATOM 636 C C . LEU A 1 80 ? -3.821 -10.091 3.616 1.00 91.25 80 LEU A C 1
ATOM 638 O O . LEU A 1 80 ? -4.686 -10.964 3.589 1.00 91.25 80 LEU A O 1
ATOM 642 N N . GLY A 1 81 ? -2.681 -10.251 4.297 1.00 89.88 81 GLY A N 1
ATOM 643 C CA . GLY A 1 81 ? -2.332 -11.484 5.011 1.00 89.88 81 GLY A CA 1
ATOM 644 C C . GLY A 1 81 ? -2.057 -12.691 4.103 1.00 89.88 81 GLY A C 1
ATOM 645 O O . GLY A 1 81 ? -2.059 -13.820 4.581 1.00 89.88 81 GLY A O 1
ATOM 646 N N . CYS A 1 82 ? -1.820 -12.478 2.805 1.00 89.50 82 CYS A N 1
ATOM 647 C CA . CYS A 1 82 ? -1.557 -13.533 1.821 1.00 89.50 82 CYS A CA 1
ATOM 648 C C . CYS A 1 82 ? -0.097 -13.569 1.342 1.00 89.50 82 CYS A C 1
ATOM 650 O O . CYS A 1 82 ? 0.198 -14.146 0.298 1.00 89.50 82 CYS A O 1
ATOM 652 N N . TYR A 1 83 ? 0.817 -12.912 2.061 1.00 90.00 83 TYR A N 1
ATOM 653 C CA . TYR A 1 83 ? 2.242 -12.961 1.750 1.00 90.00 83 TYR A CA 1
ATOM 654 C C . TYR A 1 83 ? 2.805 -14.346 2.108 1.00 90.00 83 TYR A C 1
ATOM 656 O O . TYR A 1 83 ? 2.791 -14.691 3.290 1.00 90.00 83 TYR A O 1
ATOM 664 N N . PRO A 1 84 ? 3.331 -15.127 1.143 1.00 80.38 84 PRO A N 1
ATOM 665 C CA . PRO A 1 84 ? 3.729 -16.513 1.395 1.00 80.38 84 PRO A CA 1
ATOM 666 C C . PRO A 1 84 ? 4.913 -16.646 2.364 1.00 80.38 84 PRO A C 1
ATOM 668 O O . PRO A 1 84 ? 5.129 -17.711 2.922 1.00 80.38 84 PRO A O 1
ATOM 671 N N . GLY A 1 85 ? 5.659 -15.572 2.642 1.00 76.88 85 GLY A N 1
ATOM 672 C CA . GLY A 1 85 ? 6.854 -15.639 3.479 1.00 76.88 85 GLY A CA 1
ATOM 673 C C . GLY A 1 85 ? 7.985 -16.385 2.766 1.00 76.88 85 GLY A C 1
ATOM 674 O O . GLY A 1 85 ? 7.799 -17.407 2.117 1.00 76.88 85 GLY A O 1
ATOM 675 N N . ARG A 1 86 ? 9.214 -15.879 2.877 1.00 63.78 86 ARG A N 1
ATOM 676 C CA . ARG A 1 86 ? 10.348 -16.444 2.125 1.00 63.78 86 ARG A CA 1
ATOM 677 C C . ARG A 1 86 ? 10.679 -17.895 2.516 1.00 63.78 86 ARG A C 1
ATOM 679 O O . ARG A 1 86 ? 11.263 -18.604 1.713 1.00 63.78 86 ARG A O 1
ATOM 686 N N . LYS A 1 87 ? 10.311 -18.321 3.733 1.00 60.44 87 LYS A N 1
ATOM 687 C CA . LYS A 1 87 ? 10.541 -19.688 4.231 1.00 60.44 87 LYS A CA 1
ATOM 688 C C . LYS A 1 87 ? 9.615 -20.726 3.592 1.00 60.44 87 LYS A C 1
ATOM 690 O O . LYS A 1 87 ? 10.090 -21.800 3.269 1.00 60.44 87 LYS A O 1
ATOM 695 N N . ALA A 1 88 ? 8.351 -20.386 3.328 1.00 58.62 88 ALA A N 1
ATOM 696 C CA . ALA A 1 88 ? 7.370 -21.338 2.794 1.00 58.62 88 ALA A CA 1
ATOM 697 C C . ALA A 1 88 ? 7.559 -21.668 1.300 1.00 58.62 88 ALA A C 1
ATOM 699 O O . ALA A 1 88 ? 6.787 -22.433 0.741 1.00 58.62 88 ALA A O 1
ATOM 700 N N . LEU A 1 89 ? 8.535 -21.039 0.634 1.00 57.16 89 LEU A N 1
ATOM 701 C CA . LEU A 1 89 ? 8.848 -21.255 -0.784 1.00 57.16 89 LEU A CA 1
ATOM 702 C C . LEU A 1 89 ? 10.093 -22.133 -0.996 1.00 57.16 89 LEU A C 1
ATOM 704 O O . LEU A 1 89 ? 10.433 -22.425 -2.139 1.00 57.16 89 LEU A O 1
ATOM 708 N N . VAL A 1 90 ? 10.812 -22.475 0.079 1.00 57.19 90 VAL A N 1
ATOM 709 C CA . VAL A 1 90 ? 12.073 -23.246 0.046 1.00 57.19 90 VAL A CA 1
ATOM 710 C C . VAL A 1 90 ? 11.933 -24.579 0.805 1.00 57.19 90 VAL A C 1
ATOM 712 O O . VAL A 1 90 ? 12.889 -25.344 0.892 1.00 57.19 90 VAL A O 1
ATOM 715 N N . GLU A 1 91 ? 10.739 -24.860 1.325 1.00 44.69 91 GLU A N 1
ATOM 716 C CA . GLU A 1 91 ? 10.300 -26.148 1.882 1.00 44.69 91 GLU A CA 1
ATOM 717 C C . GLU A 1 91 ? 9.322 -26.809 0.905 1.00 44.69 91 GLU A C 1
ATOM 719 O O . GLU A 1 91 ? 9.394 -28.049 0.759 1.00 44.69 91 GLU A O 1
#